Protein AF-A0A7W7VGN4-F1 (afdb_monomer_lite)

pLDDT: mean 82.12, std 17.29, range [37.19, 96.62]

Secondary structure (DSSP, 8-state):
-------PPP--S---HHHHHHHHHTGGGS-HHHHHHHHHHHHHHHHHHHHHHHHHHHHHHHHTSSSPPPHHHHHHHHTS-HHHHHHHHHHHHHH--

Radius of gyration: 17.31 Å; chains: 1; bounding box: 35×40×44 Å

Organism: NCBI:txid1768010

Foldseek 3Di:
DDDDDDPDDDPDPQLEPVVLVVLVVCLVVDDPVVNVVSVVVSVVNVVSHVLLVVLVVLLCCQPPDPDRDDLVVVCVVVVHDSVVSVVSPVVNVVVVD

Structure (mmCIF, N/CA/C/O backbone):
data_AF-A0A7W7VGN4-F1
#
_entry.id   AF-A0A7W7VGN4-F1
#
loop_
_atom_site.group_PDB
_atom_site.id
_atom_site.type_symbol
_atom_site.label_atom_id
_atom_site.label_alt_id
_atom_site.label_comp_id
_atom_site.label_asym_id
_atom_site.label_entity_id
_atom_site.label_seq_id
_atom_site.pdbx_PDB_ins_code
_atom_site.Cartn_x
_atom_site.Cartn_y
_atom_site.Cartn_z
_atom_site.occupancy
_atom_site.B_iso_or_equiv
_atom_site.auth_seq_id
_atom_site.auth_comp_id
_atom_site.auth_asym_id
_atom_site.auth_atom_id
_atom_site.pdbx_PDB_model_num
ATOM 1 N N . MET A 1 1 ? -11.271 29.745 -19.270 1.00 46.06 1 MET A N 1
ATOM 2 C CA . MET A 1 1 ? -11.369 28.281 -19.082 1.00 46.06 1 MET A CA 1
ATOM 3 C C . MET A 1 1 ? -10.461 27.912 -17.920 1.00 46.06 1 MET A C 1
ATOM 5 O O . MET A 1 1 ? -9.251 27.991 -18.066 1.00 46.06 1 MET A O 1
ATOM 9 N N . THR A 1 2 ? -11.021 27.636 -16.742 1.00 40.72 2 THR A N 1
ATOM 10 C CA . THR A 1 2 ? -10.242 27.456 -15.506 1.00 40.72 2 THR A CA 1
ATOM 11 C C . THR A 1 2 ? -9.929 25.975 -15.320 1.00 40.72 2 THR A C 1
ATOM 13 O O . THR A 1 2 ? -10.802 25.192 -14.957 1.00 40.72 2 THR A O 1
ATOM 16 N N . THR A 1 3 ? -8.697 25.566 -15.610 1.00 43.88 3 THR A N 1
ATOM 17 C CA . THR A 1 3 ? -8.200 24.220 -15.303 1.00 43.88 3 THR A CA 1
ATOM 18 C C . THR A 1 3 ? -8.045 24.074 -13.793 1.00 43.88 3 THR A C 1
ATOM 20 O O . THR A 1 3 ? -7.180 24.711 -13.193 1.00 43.88 3 THR A O 1
ATOM 23 N N . ALA A 1 4 ? -8.889 23.251 -13.170 1.00 42.41 4 ALA A N 1
ATOM 24 C CA . ALA A 1 4 ? -8.760 22.907 -11.760 1.00 42.41 4 ALA A CA 1
ATOM 25 C C . ALA A 1 4 ? -7.398 22.225 -11.502 1.00 42.41 4 ALA A C 1
ATOM 27 O O . ALA A 1 4 ? -7.019 21.320 -12.255 1.00 42.41 4 ALA A O 1
ATOM 28 N N . PRO A 1 5 ? -6.645 22.619 -10.460 1.00 43.94 5 PRO A N 1
ATOM 29 C CA . PRO A 1 5 ? -5.389 21.964 -10.129 1.00 43.94 5 PRO A CA 1
ATOM 30 C C . PRO A 1 5 ? -5.658 20.517 -9.701 1.00 43.94 5 PRO A C 1
ATOM 32 O O . PRO A 1 5 ? -6.477 20.254 -8.819 1.00 43.94 5 PRO A O 1
ATOM 35 N N . LYS A 1 6 ? -4.953 19.566 -10.332 1.00 46.94 6 LYS A N 1
ATOM 36 C CA . LYS A 1 6 ? -4.894 18.164 -9.896 1.00 46.94 6 LYS A CA 1
ATOM 37 C C . LYS A 1 6 ? -4.559 18.157 -8.404 1.00 46.94 6 LYS A C 1
ATOM 39 O O . LYS A 1 6 ? -3.476 18.606 -8.032 1.00 46.94 6 LYS A O 1
ATOM 44 N N . ARG A 1 7 ? -5.488 17.677 -7.568 1.00 39.59 7 ARG A N 1
ATOM 45 C CA . ARG A 1 7 ? -5.271 17.433 -6.135 1.00 39.59 7 ARG A CA 1
ATOM 46 C C . ARG A 1 7 ? -3.955 16.672 -5.978 1.00 39.59 7 ARG A C 1
ATOM 48 O O . ARG A 1 7 ? -3.890 15.487 -6.298 1.00 39.59 7 ARG A O 1
ATOM 55 N N . ARG A 1 8 ? -2.905 17.360 -5.529 1.00 48.81 8 ARG A N 1
ATOM 56 C CA . ARG A 1 8 ? -1.705 16.693 -5.033 1.00 48.81 8 ARG A CA 1
ATOM 57 C C . ARG A 1 8 ? -2.144 15.947 -3.780 1.00 48.81 8 ARG A C 1
ATOM 59 O O . ARG A 1 8 ? -2.742 16.549 -2.889 1.00 48.81 8 ARG A O 1
ATOM 66 N N . LEU A 1 9 ? -1.943 14.632 -3.775 1.00 41.84 9 LEU A N 1
ATOM 67 C CA . LEU A 1 9 ? -2.104 13.830 -2.568 1.00 41.84 9 LEU A CA 1
ATOM 68 C C . LEU A 1 9 ? -1.209 14.450 -1.483 1.00 41.84 9 LEU A C 1
ATOM 70 O O . LEU A 1 9 ? -0.089 14.852 -1.808 1.00 41.84 9 LEU A O 1
ATOM 74 N N . PRO A 1 10 ? -1.688 14.586 -0.237 1.00 37.19 10 PRO A N 1
ATOM 75 C CA . PRO A 1 10 ? -0.854 15.080 0.844 1.00 37.19 10 PRO A CA 1
ATOM 76 C C . PRO A 1 10 ? 0.350 14.148 1.005 1.00 37.19 10 PRO A C 1
ATOM 78 O O . PRO A 1 10 ? 0.198 12.970 1.321 1.00 37.19 10 PRO A O 1
ATOM 81 N N . THR A 1 11 ? 1.545 14.686 0.780 1.00 44.31 11 THR A N 1
ATOM 82 C CA . THR A 1 11 ? 2.818 14.095 1.195 1.00 44.31 11 THR A CA 1
ATOM 83 C C . THR A 1 11 ? 2.939 14.290 2.705 1.00 44.31 11 THR A C 1
ATOM 85 O O . THR A 1 11 ? 3.658 15.166 3.178 1.00 44.31 11 THR A O 1
ATOM 88 N N . SER A 1 12 ? 2.129 13.557 3.469 1.00 39.53 12 SER A N 1
ATOM 89 C CA . SER A 1 12 ? 2.405 13.364 4.892 1.00 39.53 12 SER A CA 1
ATOM 90 C C . SER A 1 12 ? 3.661 12.488 4.994 1.00 39.53 12 SER A C 1
ATOM 92 O O . SER A 1 12 ? 3.817 11.615 4.132 1.00 39.53 12 SER A O 1
ATOM 94 N N . PRO A 1 13 ? 4.564 12.730 5.965 1.00 45.50 13 PRO A N 1
ATOM 95 C CA . PRO A 1 13 ? 5.719 11.866 6.189 1.00 45.50 13 PRO A CA 1
ATOM 96 C C . PRO A 1 13 ? 5.202 10.436 6.286 1.00 45.50 13 PRO A C 1
ATOM 98 O O . PRO A 1 13 ? 4.194 10.194 6.945 1.00 45.50 13 PRO A O 1
ATOM 101 N N . THR A 1 14 ? 5.813 9.563 5.495 1.00 56.81 14 THR A N 1
ATOM 102 C CA . THR A 1 14 ? 5.419 8.188 5.205 1.00 56.81 14 THR A CA 1
ATOM 103 C C . THR A 1 14 ? 4.755 7.547 6.412 1.00 56.81 14 THR A C 1
ATOM 105 O O . THR A 1 14 ? 5.449 7.159 7.342 1.00 56.81 14 THR A O 1
ATOM 108 N N . ALA A 1 15 ? 3.423 7.446 6.409 1.00 59.72 15 ALA A N 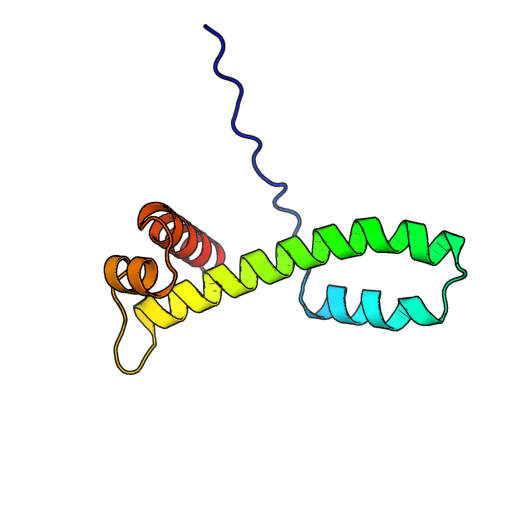1
ATOM 109 C CA . ALA A 1 15 ? 2.772 6.582 7.374 1.00 59.72 15 ALA A CA 1
ATOM 110 C C . ALA A 1 15 ? 3.335 5.184 7.117 1.00 59.72 15 ALA A C 1
ATOM 112 O O . ALA A 1 15 ? 3.214 4.668 5.999 1.00 59.72 15 ALA A O 1
ATOM 113 N N . THR A 1 16 ? 4.080 4.652 8.077 1.00 74.25 16 THR A N 1
ATOM 114 C CA . THR A 1 16 ? 4.896 3.460 7.854 1.00 74.25 16 THR A CA 1
ATOM 115 C C . THR A 1 16 ? 4.053 2.204 8.029 1.00 74.25 16 THR A C 1
ATOM 117 O O . THR A 1 16 ? 2.976 2.222 8.635 1.00 74.25 16 THR A O 1
ATOM 120 N N . LEU A 1 17 ? 4.538 1.083 7.493 1.00 84.00 17 LEU A N 1
ATOM 121 C CA . LEU A 1 17 ? 3.947 -0.220 7.788 1.00 84.00 17 LEU A CA 1
ATOM 122 C C . LEU A 1 17 ? 3.887 -0.457 9.307 1.00 84.00 17 LEU A C 1
ATOM 124 O O . LEU A 1 17 ? 2.879 -0.958 9.797 1.00 84.00 17 LEU A O 1
ATOM 128 N N . ASP A 1 18 ? 4.903 -0.011 10.047 1.00 84.31 18 ASP A N 1
ATOM 129 C CA . ASP A 1 18 ? 4.961 -0.125 11.506 1.00 84.31 18 ASP A CA 1
ATOM 130 C C . ASP A 1 18 ? 3.873 0.703 12.203 1.00 84.31 18 ASP A C 1
ATOM 132 O O . ASP A 1 18 ? 3.188 0.198 13.090 1.00 84.31 18 ASP A O 1
ATOM 136 N N . GLU A 1 19 ? 3.640 1.946 11.768 1.00 82.19 19 GLU A N 1
ATOM 137 C CA . GLU A 1 19 ? 2.550 2.781 12.291 1.00 82.19 19 GLU A CA 1
ATOM 138 C C . GLU A 1 19 ? 1.172 2.165 12.024 1.00 82.19 19 GLU A C 1
ATOM 140 O O . GLU A 1 19 ? 0.274 2.238 12.871 1.00 82.19 19 GLU A O 1
ATOM 145 N N . LEU A 1 20 ? 0.995 1.540 10.854 1.00 88.50 20 LEU A N 1
ATOM 146 C CA . LEU A 1 20 ? -0.227 0.814 10.525 1.00 88.50 20 LEU A CA 1
ATOM 147 C C . LEU A 1 20 ? -0.399 -0.415 11.426 1.00 88.50 20 LEU A C 1
ATOM 149 O O . LEU A 1 20 ? -1.490 -0.620 11.953 1.00 88.50 20 LEU A O 1
ATOM 153 N N . LEU A 1 21 ? 0.653 -1.214 11.616 1.00 90.62 21 LEU A N 1
ATOM 154 C CA . LEU A 1 21 ? 0.624 -2.404 12.471 1.00 90.62 21 LEU A CA 1
ATOM 155 C C . LEU A 1 21 ? 0.315 -2.046 13.926 1.00 90.62 21 LEU A C 1
ATOM 157 O O . LEU A 1 21 ? -0.545 -2.681 14.532 1.00 90.62 21 LEU A O 1
ATOM 161 N N . GLN A 1 22 ? 0.948 -0.997 14.452 1.00 87.69 22 GLN A N 1
ATOM 162 C CA . GLN A 1 22 ? 0.674 -0.490 15.794 1.00 87.69 22 GLN A CA 1
ATOM 163 C C . GLN A 1 22 ? -0.772 0.008 15.919 1.00 87.69 22 GLN A C 1
ATOM 165 O O . GLN A 1 22 ? -1.489 -0.353 16.843 1.00 87.69 22 GLN A O 1
ATOM 170 N N . SER A 1 23 ? -1.258 0.780 14.947 1.00 88.88 23 SER A N 1
ATOM 171 C CA . SER A 1 23 ? -2.639 1.280 14.991 1.00 88.88 23 SER A CA 1
ATOM 172 C C . SER A 1 23 ? -3.681 0.154 14.866 1.00 88.88 23 SER A C 1
ATOM 174 O O . SER A 1 23 ? -4.797 0.279 15.367 1.00 88.88 23 SER A O 1
ATOM 176 N N . LEU A 1 24 ? -3.350 -0.943 14.175 1.00 93.38 24 LEU A N 1
ATOM 177 C CA . LEU A 1 24 ? -4.203 -2.131 14.077 1.00 93.38 24 LEU A CA 1
ATOM 178 C C . LEU A 1 24 ? -4.193 -2.965 15.364 1.00 93.38 2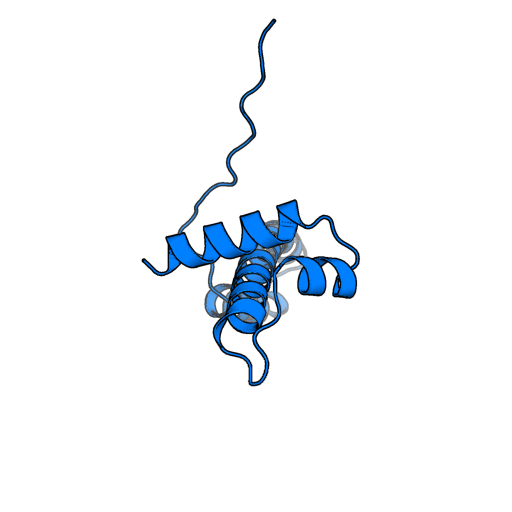4 LEU A C 1
ATOM 180 O O . LEU A 1 24 ? -5.224 -3.555 15.688 1.00 93.38 24 LEU A O 1
ATOM 184 N N . SER A 1 25 ? -3.069 -3.017 16.087 1.00 94.44 25 SER A N 1
ATOM 185 C CA . SER A 1 25 ? -2.956 -3.778 17.338 1.00 94.44 25 SER A CA 1
ATOM 186 C C . SER A 1 25 ? -3.759 -3.158 18.483 1.00 94.44 25 SER A C 1
ATOM 188 O O . SER A 1 25 ? -4.213 -3.893 19.351 1.00 94.44 25 SER A O 1
ATOM 190 N N . GLU A 1 26 ? -4.011 -1.848 18.439 1.00 92.69 26 GLU A N 1
ATOM 191 C CA . GLU A 1 26 ? -4.816 -1.111 19.426 1.00 92.69 26 GLU A CA 1
ATOM 192 C C . GLU A 1 26 ? -6.337 -1.244 19.204 1.00 92.69 26 GLU A C 1
ATOM 194 O O . GLU A 1 26 ? -7.127 -0.998 20.113 1.00 92.69 26 GLU A O 1
ATOM 199 N N . LEU A 1 27 ? -6.791 -1.653 18.010 1.00 93.44 27 LEU A N 1
ATOM 200 C CA . LEU A 1 27 ? -8.226 -1.743 17.685 1.00 93.44 27 LEU A CA 1
ATOM 201 C C . LEU A 1 27 ? -9.068 -2.636 18.614 1.00 93.44 27 LEU A C 1
ATOM 203 O O . LEU A 1 27 ? -10.228 -2.276 18.856 1.00 93.44 27 LEU A O 1
ATOM 207 N N . PRO A 1 28 ? -8.584 -3.807 19.075 1.00 94.50 28 PRO A N 1
ATOM 208 C CA . PRO A 1 28 ? -9.364 -4.684 19.941 1.00 94.50 28 PRO A CA 1
ATOM 209 C C . PRO A 1 28 ? -9.743 -4.040 21.278 1.00 94.50 28 PRO A C 1
ATOM 211 O O . PRO A 1 28 ? -10.834 -4.332 21.771 1.00 94.50 28 PRO A O 1
ATOM 214 N N . ASP A 1 29 ? -8.896 -3.146 21.799 1.00 95.19 29 ASP A N 1
ATOM 215 C CA . ASP A 1 29 ? -9.042 -2.520 23.120 1.00 95.19 29 ASP A CA 1
ATOM 216 C C . ASP A 1 29 ? -9.963 -1.288 23.112 1.00 95.19 29 ASP A C 1
ATOM 218 O O . ASP A 1 29 ? -10.404 -0.828 24.163 1.00 95.19 29 ASP A O 1
ATOM 222 N N . LEU A 1 30 ? -10.296 -0.769 21.926 1.00 95.19 30 LEU A N 1
ATOM 223 C CA . LEU A 1 30 ? -11.190 0.377 21.762 1.00 95.19 30 LEU A CA 1
ATOM 224 C C . LEU A 1 30 ? -12.662 -0.019 21.878 1.00 95.19 30 LEU A C 1
ATOM 226 O O . LEU A 1 30 ? -13.086 -1.067 21.365 1.00 95.19 30 LEU A O 1
ATOM 230 N N . ASP A 1 31 ? -13.477 0.879 22.434 1.00 96.62 31 ASP A N 1
ATOM 231 C CA . ASP A 1 31 ? -14.930 0.724 22.404 1.00 96.62 31 ASP A CA 1
ATOM 232 C C . ASP A 1 31 ? -15.481 0.796 20.956 1.00 96.62 31 ASP A C 1
ATOM 234 O O . ASP A 1 31 ? -14.791 1.245 20.032 1.00 96.62 31 ASP A O 1
ATOM 238 N N . PRO A 1 32 ? -16.726 0.351 20.695 1.00 96.12 32 PRO A N 1
ATOM 239 C CA . PRO A 1 32 ? -17.272 0.326 19.337 1.00 96.12 32 PRO A CA 1
ATOM 240 C C . PRO A 1 32 ? -17.303 1.687 18.618 1.00 96.12 32 PRO A C 1
ATOM 242 O O . PRO A 1 32 ? -17.127 1.740 17.397 1.00 96.12 32 PRO A O 1
ATOM 245 N N . VAL A 1 33 ? -17.526 2.789 19.341 1.00 96.19 33 VAL A N 1
ATOM 246 C CA . VAL A 1 33 ? -17.608 4.145 18.775 1.00 96.19 33 VAL A CA 1
ATOM 247 C C . VAL A 1 33 ? -16.211 4.669 18.448 1.00 96.19 33 VAL A C 1
ATOM 249 O O . VAL A 1 33 ? -15.995 5.223 17.366 1.00 96.19 33 VAL A O 1
ATOM 252 N N . GLU A 1 34 ? -15.252 4.476 19.345 1.00 95.50 34 GLU A N 1
ATOM 253 C CA . GLU A 1 34 ? -13.846 4.830 19.145 1.00 95.50 34 GLU A CA 1
ATOM 254 C C . GLU A 1 34 ? -13.227 4.037 17.996 1.00 95.50 34 GLU A C 1
ATOM 256 O O . GLU A 1 34 ? -12.596 4.614 17.106 1.00 95.50 34 GLU A O 1
ATOM 261 N N . ARG A 1 35 ? -13.511 2.735 17.935 1.00 94.88 35 ARG A N 1
ATOM 262 C CA . ARG A 1 35 ? -13.101 1.853 16.840 1.00 94.88 35 ARG A CA 1
ATOM 263 C C . ARG A 1 35 ? -13.621 2.349 15.493 1.00 94.88 35 ARG A C 1
ATOM 265 O O . ARG A 1 35 ? -12.853 2.470 14.540 1.00 94.88 35 ARG A O 1
ATOM 272 N N . ALA A 1 36 ? -14.903 2.716 15.412 1.00 93.56 36 ALA A N 1
ATOM 273 C CA . ALA A 1 36 ? -15.488 3.270 14.190 1.00 93.56 36 ALA A CA 1
ATOM 274 C C . ALA A 1 36 ? -14.815 4.588 13.757 1.00 93.56 36 ALA A C 1
ATOM 276 O O . ALA A 1 36 ? -14.602 4.810 12.561 1.00 93.56 36 ALA A O 1
ATOM 277 N N . ARG A 1 37 ? -14.431 5.450 14.710 1.00 93.69 37 ARG A N 1
ATOM 278 C CA . ARG A 1 37 ? -13.674 6.682 14.425 1.00 93.69 37 ARG A CA 1
ATOM 279 C C . ARG A 1 37 ? -12.259 6.375 13.923 1.00 93.69 37 ARG A C 1
ATOM 281 O O . ARG A 1 37 ? -11.821 6.992 12.949 1.00 93.69 37 ARG A O 1
ATOM 288 N N . ALA A 1 38 ? -11.575 5.409 14.536 1.00 92.88 38 ALA A N 1
ATOM 289 C CA . ALA A 1 38 ? -10.223 4.994 14.166 1.00 92.88 38 ALA A CA 1
ATOM 290 C C . ALA A 1 38 ? -10.154 4.396 12.748 1.00 92.88 38 ALA A C 1
ATOM 292 O O . ALA A 1 38 ? -9.228 4.711 11.992 1.00 92.88 38 ALA A O 1
ATOM 293 N N . CYS A 1 39 ? -11.169 3.624 12.333 1.00 91.56 39 CYS A N 1
ATOM 294 C CA . CYS A 1 39 ? -11.236 2.985 11.012 1.00 91.56 39 CYS A CA 1
ATOM 295 C C . CYS A 1 39 ? -11.001 3.956 9.847 1.00 91.56 39 CYS A C 1
ATOM 297 O O . CYS A 1 39 ? -10.301 3.618 8.894 1.00 91.56 39 CYS A O 1
ATOM 299 N N . LYS A 1 40 ? -11.544 5.180 9.905 1.00 88.75 40 LYS A N 1
ATOM 300 C CA . LYS A 1 40 ? -11.370 6.159 8.818 1.00 88.75 40 LYS A CA 1
ATOM 301 C C . LYS A 1 40 ? -9.900 6.541 8.628 1.00 88.75 40 LYS A C 1
ATOM 303 O O . LYS A 1 40 ? -9.436 6.609 7.493 1.00 88.75 40 LYS A O 1
ATOM 308 N N . LYS A 1 41 ? -9.177 6.789 9.725 1.00 87.00 41 LYS A N 1
ATOM 309 C CA . LYS A 1 41 ? -7.747 7.129 9.686 1.00 87.00 41 LYS A CA 1
ATOM 310 C C . LYS A 1 41 ? -6.932 5.936 9.190 1.00 87.00 41 LYS A C 1
ATOM 312 O O . LYS A 1 41 ? -6.110 6.103 8.295 1.00 87.00 41 LYS A O 1
ATOM 317 N N . LEU A 1 42 ? -7.217 4.744 9.714 1.00 91.00 42 LEU A N 1
ATOM 318 C CA . LEU A 1 42 ? -6.562 3.501 9.308 1.00 91.00 42 LEU A CA 1
ATOM 319 C C . LEU A 1 42 ? -6.704 3.226 7.813 1.00 91.00 42 LEU A C 1
ATOM 321 O O . LEU A 1 42 ? -5.711 2.935 7.166 1.00 91.00 42 LEU A O 1
ATOM 325 N N . ILE A 1 43 ? -7.896 3.399 7.237 1.00 91.62 43 ILE A N 1
ATOM 326 C CA . ILE A 1 43 ? -8.118 3.215 5.795 1.00 91.62 43 ILE A CA 1
ATOM 327 C C . ILE A 1 43 ? -7.213 4.135 4.966 1.00 91.62 43 ILE A C 1
ATOM 329 O O . ILE A 1 43 ? -6.644 3.700 3.965 1.00 91.62 43 ILE A O 1
ATOM 333 N N . GLU A 1 44 ? -7.076 5.403 5.355 1.00 89.12 44 GLU A N 1
ATOM 334 C CA . GLU A 1 44 ? -6.217 6.348 4.634 1.00 89.12 44 GLU A CA 1
ATOM 335 C C . GLU A 1 44 ? -4.732 5.998 4.783 1.00 89.12 44 GLU A C 1
ATOM 337 O O . GLU A 1 44 ? -4.001 6.011 3.791 1.00 89.12 44 GLU A O 1
ATOM 342 N N . VAL A 1 45 ? -4.305 5.590 5.981 1.00 87.75 45 VAL A N 1
ATOM 343 C CA . VAL A 1 45 ? -2.945 5.088 6.225 1.00 87.75 45 VAL A CA 1
ATOM 344 C C . VAL A 1 45 ? -2.670 3.836 5.389 1.00 87.75 45 VAL A C 1
ATOM 346 O O . VAL A 1 45 ? -1.679 3.785 4.666 1.00 87.75 45 VAL A O 1
ATOM 349 N N . THR A 1 46 ? -3.575 2.855 5.385 1.00 91.06 46 THR A N 1
ATOM 350 C CA . THR A 1 46 ? -3.441 1.633 4.581 1.00 91.06 46 THR A CA 1
ATOM 351 C C . THR A 1 46 ? -3.333 1.944 3.092 1.00 91.06 46 THR A C 1
ATOM 353 O O . THR A 1 46 ? -2.494 1.365 2.405 1.00 91.06 46 THR A O 1
ATOM 356 N N . LYS A 1 47 ? -4.133 2.879 2.565 1.00 90.19 47 LYS A N 1
ATOM 357 C CA . LYS A 1 47 ? -4.016 3.308 1.161 1.00 90.19 47 LYS A CA 1
ATOM 358 C C . LYS A 1 47 ? -2.639 3.896 0.860 1.00 90.19 47 LYS A C 1
ATOM 360 O O . LYS A 1 47 ? -2.099 3.627 -0.214 1.00 90.19 47 LYS A O 1
ATOM 365 N N . ALA A 1 48 ? -2.085 4.690 1.774 1.00 86.75 48 ALA A N 1
ATOM 366 C CA . ALA A 1 48 ? -0.756 5.269 1.619 1.00 86.75 48 ALA A CA 1
ATOM 367 C C . ALA A 1 48 ? 0.330 4.181 1.613 1.00 86.75 48 ALA A C 1
ATOM 369 O O . ALA A 1 48 ? 1.106 4.124 0.657 1.00 86.75 48 ALA A O 1
ATOM 370 N N . VAL A 1 49 ? 0.308 3.271 2.595 1.00 88.62 49 VAL A N 1
ATOM 371 C CA . VAL A 1 49 ? 1.243 2.136 2.704 1.00 88.62 49 VAL A CA 1
ATOM 372 C C . VAL A 1 49 ? 1.180 1.252 1.456 1.00 88.62 49 VAL A C 1
ATOM 374 O O . VAL A 1 49 ? 2.192 1.036 0.801 1.00 88.62 49 VAL A O 1
ATOM 377 N N . LEU A 1 50 ? -0.010 0.811 1.035 1.00 90.25 50 LEU A N 1
ATOM 378 C CA . LEU A 1 50 ? -0.154 -0.037 -0.156 1.00 90.25 50 LEU A CA 1
ATOM 379 C C . LEU A 1 50 ? 0.287 0.668 -1.445 1.00 90.25 50 LEU A C 1
ATOM 381 O O . LEU A 1 50 ? 0.805 0.029 -2.363 1.00 90.25 50 LEU A O 1
ATOM 385 N N . SER A 1 51 ? 0.068 1.982 -1.540 1.00 89.44 51 SER A N 1
ATOM 386 C CA . SER A 1 51 ? 0.547 2.778 -2.671 1.00 89.44 51 SER A CA 1
ATOM 387 C C . SER A 1 51 ? 2.073 2.816 -2.703 1.00 89.44 51 SER A C 1
ATOM 389 O O . SER A 1 51 ? 2.652 2.597 -3.764 1.00 89.44 51 SER A O 1
ATOM 391 N N . TYR A 1 52 ? 2.716 3.044 -1.556 1.00 88.56 52 TYR A N 1
ATOM 392 C CA . TYR A 1 52 ? 4.170 3.012 -1.408 1.00 88.56 52 TYR A CA 1
ATOM 393 C C . TYR A 1 52 ? 4.747 1.640 -1.785 1.00 88.56 52 TYR A C 1
ATOM 395 O O . TYR A 1 52 ? 5.535 1.551 -2.729 1.00 88.56 52 TYR A O 1
ATOM 403 N N . GLU A 1 53 ? 4.261 0.569 -1.150 1.00 89.31 53 GLU A N 1
ATOM 404 C CA . GLU A 1 53 ? 4.702 -0.810 -1.400 1.00 89.31 53 GLU A CA 1
ATOM 405 C C . GLU A 1 53 ? 4.591 -1.183 -2.877 1.00 89.31 53 GLU A C 1
ATOM 407 O O . GLU A 1 53 ? 5.530 -1.692 -3.492 1.00 89.31 53 GLU A O 1
ATOM 412 N N . ARG A 1 54 ? 3.460 -0.843 -3.506 1.00 90.38 54 ARG A N 1
ATOM 413 C CA . ARG A 1 54 ? 3.262 -1.086 -4.934 1.00 90.38 54 ARG A CA 1
ATOM 414 C C . ARG A 1 54 ? 4.318 -0.382 -5.783 1.00 90.38 54 ARG A C 1
ATOM 416 O O . ARG A 1 54 ? 4.823 -0.984 -6.727 1.00 90.38 54 ARG A O 1
ATOM 423 N N . ARG A 1 55 ? 4.624 0.891 -5.519 1.00 90.69 55 ARG A N 1
ATOM 424 C CA . ARG A 1 55 ? 5.615 1.638 -6.313 1.00 90.69 55 ARG A CA 1
ATOM 425 C C . ARG A 1 55 ? 7.012 1.043 -6.157 1.00 90.69 55 ARG A C 1
ATOM 427 O O . ARG A 1 55 ? 7.696 0.857 -7.162 1.00 90.69 55 ARG A O 1
ATOM 434 N N . HIS A 1 56 ? 7.394 0.695 -4.931 1.00 89.19 56 HIS A N 1
ATOM 435 C CA . HIS A 1 56 ? 8.686 0.080 -4.640 1.00 89.19 56 HIS A CA 1
ATOM 436 C C . HIS A 1 56 ? 8.831 -1.297 -5.290 1.00 89.19 56 HIS A C 1
ATOM 438 O O . HIS A 1 56 ? 9.832 -1.543 -5.961 1.00 89.19 56 HIS A O 1
ATOM 444 N N . ALA A 1 57 ? 7.810 -2.152 -5.208 1.00 89.12 57 ALA A N 1
ATOM 445 C CA . ALA A 1 57 ? 7.810 -3.448 -5.884 1.00 89.12 57 ALA A CA 1
ATOM 446 C C . ALA A 1 57 ? 7.942 -3.311 -7.415 1.00 89.12 57 ALA A C 1
ATOM 448 O O . ALA A 1 57 ? 8.669 -4.075 -8.050 1.00 89.12 57 ALA A O 1
ATOM 449 N N . LEU A 1 58 ? 7.287 -2.311 -8.024 1.00 91.31 58 LEU A N 1
ATOM 450 C CA . LEU A 1 58 ? 7.419 -2.036 -9.462 1.00 91.31 58 LEU A CA 1
ATOM 451 C C . LEU A 1 58 ? 8.816 -1.551 -9.847 1.00 91.31 58 LEU A C 1
ATOM 453 O O . LEU A 1 58 ? 9.324 -1.949 -10.894 1.00 91.31 58 LEU A O 1
ATOM 457 N N . LEU A 1 59 ? 9.434 -0.705 -9.019 1.00 90.44 59 LEU A N 1
ATOM 458 C CA . LEU A 1 59 ? 10.816 -0.282 -9.218 1.00 90.44 59 LEU A CA 1
ATOM 459 C C . LEU A 1 59 ? 11.762 -1.484 -9.120 1.00 90.44 59 LEU A C 1
ATOM 461 O O . LE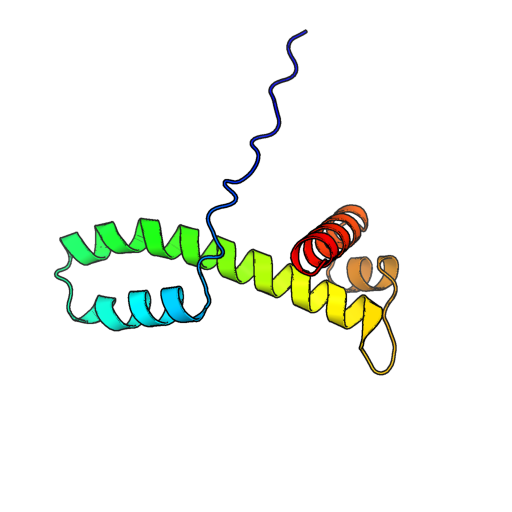U A 1 59 ? 12.540 -1.703 -10.042 1.00 90.44 59 LEU A O 1
ATOM 465 N N . GLN A 1 60 ? 11.636 -2.307 -8.076 1.00 90.06 60 GLN A N 1
ATOM 466 C CA . GLN A 1 60 ? 12.463 -3.501 -7.891 1.00 90.06 60 GLN A CA 1
ATOM 467 C C . GLN A 1 60 ? 12.334 -4.481 -9.063 1.00 90.06 60 GLN A C 1
ATOM 469 O O . GLN A 1 60 ? 13.336 -4.913 -9.630 1.00 90.06 60 GLN A O 1
ATOM 474 N N . ALA A 1 61 ? 11.107 -4.772 -9.505 1.00 88.81 61 ALA A N 1
ATOM 475 C CA . ALA A 1 61 ? 10.877 -5.621 -10.672 1.00 88.81 61 ALA A CA 1
ATOM 476 C C . ALA A 1 61 ? 11.479 -5.030 -11.963 1.00 88.81 61 ALA A C 1
ATOM 478 O O . ALA A 1 61 ? 11.834 -5.775 -12.877 1.00 88.81 61 ALA A O 1
ATOM 479 N N . ASN A 1 62 ? 11.611 -3.701 -12.043 1.00 89.69 62 ASN A N 1
ATOM 480 C CA . ASN A 1 62 ? 12.227 -3.016 -13.173 1.00 89.69 62 ASN A CA 1
ATOM 481 C C . ASN A 1 62 ? 13.763 -2.973 -13.124 1.00 89.69 62 ASN A C 1
ATOM 483 O O . ASN A 1 62 ? 14.368 -2.848 -14.186 1.00 89.69 62 ASN A O 1
ATOM 487 N N . THR A 1 63 ? 14.394 -3.048 -11.945 1.00 85.38 63 THR A N 1
ATOM 488 C CA . THR A 1 63 ? 15.835 -2.753 -11.800 1.00 85.38 63 THR A CA 1
ATOM 489 C C . THR A 1 63 ? 16.677 -3.827 -11.118 1.00 85.38 63 THR A C 1
ATOM 491 O O . THR A 1 63 ? 17.879 -3.856 -11.354 1.00 85.38 63 THR A O 1
ATOM 494 N N . THR A 1 64 ? 16.105 -4.675 -10.263 1.00 76.69 64 THR A N 1
ATOM 495 C CA . THR A 1 64 ? 16.871 -5.546 -9.345 1.00 76.69 64 THR A CA 1
ATOM 496 C C . THR A 1 64 ? 16.481 -7.027 -9.387 1.00 76.69 64 THR A C 1
ATOM 498 O O . THR A 1 64 ? 17.001 -7.815 -8.601 1.00 76.69 64 THR A O 1
ATOM 501 N N . GLY A 1 65 ? 15.600 -7.441 -10.302 1.00 64.38 65 GLY A N 1
ATOM 502 C CA . GLY A 1 65 ? 15.275 -8.858 -10.513 1.00 64.38 65 GLY A CA 1
ATOM 503 C C . GLY A 1 65 ? 16.346 -9.631 -11.307 1.00 64.38 65 GLY A C 1
ATOM 504 O O . GLY A 1 65 ? 17.149 -9.008 -12.000 1.00 64.38 65 GLY A O 1
ATOM 505 N N . PRO A 1 66 ? 16.333 -10.983 -11.271 1.00 67.25 66 PRO A N 1
ATOM 506 C CA . PRO A 1 66 ? 17.213 -11.827 -12.096 1.00 67.25 66 PRO A CA 1
ATOM 507 C C . PRO A 1 66 ? 17.007 -11.598 -13.602 1.00 67.25 66 PRO A C 1
ATOM 509 O O . PRO A 1 66 ? 17.942 -11.727 -14.384 1.00 67.25 66 PRO A O 1
ATOM 512 N N . GLU A 1 67 ? 15.800 -11.181 -13.988 1.00 75.00 67 GLU A N 1
ATOM 513 C CA . GLU A 1 67 ? 15.489 -10.607 -15.295 1.00 75.00 67 GLU A CA 1
ATOM 514 C C . GLU A 1 67 ? 14.755 -9.277 -15.073 1.00 75.00 67 GLU A C 1
ATOM 516 O O . GLU A 1 67 ? 13.550 -9.283 -14.798 1.00 75.00 67 GLU A O 1
ATOM 521 N N . PRO A 1 68 ? 15.449 -8.125 -15.135 1.00 81.88 68 PRO A N 1
ATOM 522 C CA . PRO A 1 68 ? 14.809 -6.822 -15.025 1.00 81.88 68 PRO A CA 1
ATOM 523 C C . PRO A 1 68 ? 13.715 -6.670 -16.084 1.00 81.88 68 PRO A C 1
ATOM 525 O O . PRO A 1 68 ? 13.962 -6.755 -17.289 1.00 81.88 68 PRO A O 1
ATOM 528 N N . ILE A 1 69 ? 12.482 -6.440 -15.638 1.00 88.12 69 ILE A N 1
ATOM 529 C CA . ILE A 1 69 ? 11.328 -6.373 -16.528 1.00 88.1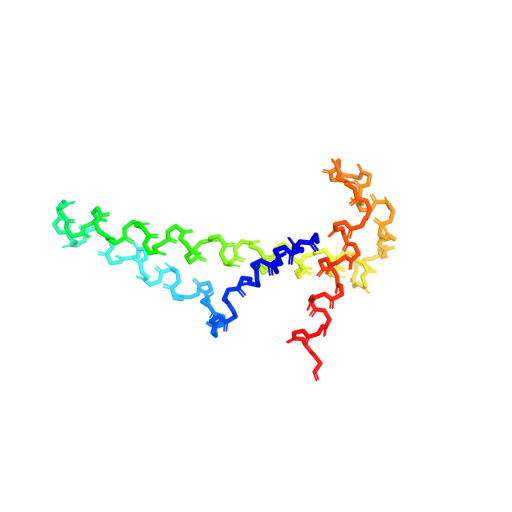2 69 ILE A CA 1
ATOM 530 C C . ILE A 1 69 ? 11.130 -4.923 -16.977 1.00 88.12 69 ILE A C 1
ATOM 532 O O . ILE A 1 69 ? 10.951 -4.007 -16.170 1.00 88.12 69 ILE A O 1
ATOM 536 N N . GLY A 1 70 ? 11.116 -4.689 -18.289 1.00 89.56 70 GLY A N 1
ATOM 537 C CA . GLY A 1 70 ? 10.809 -3.370 -18.843 1.00 89.56 70 GLY A CA 1
ATOM 538 C C . GLY A 1 70 ? 9.398 -2.888 -18.468 1.00 89.56 70 GLY A C 1
ATOM 539 O O . GLY A 1 70 ? 8.460 -3.678 -18.362 1.00 89.56 70 GLY A O 1
ATOM 540 N N . ALA A 1 71 ? 9.209 -1.570 -18.335 1.00 88.81 71 ALA A N 1
ATOM 541 C CA . ALA A 1 71 ? 7.929 -0.972 -17.927 1.00 88.81 71 ALA A CA 1
ATOM 542 C C . ALA A 1 71 ? 6.729 -1.383 -18.808 1.00 88.81 71 ALA A C 1
ATOM 544 O O . ALA A 1 71 ? 5.607 -1.482 -18.317 1.00 88.81 71 ALA A O 1
ATOM 545 N N . THR A 1 72 ? 6.956 -1.642 -20.102 1.00 92.12 72 THR A N 1
ATOM 546 C CA . THR A 1 72 ? 5.926 -2.148 -21.025 1.00 92.12 72 THR A CA 1
ATOM 547 C C . THR A 1 72 ? 5.446 -3.546 -20.633 1.00 92.12 72 THR A C 1
ATOM 549 O O . THR A 1 72 ? 4.244 -3.795 -20.599 1.00 92.12 72 THR A O 1
ATOM 552 N N . GLU A 1 73 ? 6.370 -4.449 -20.306 1.00 92.00 73 GLU A N 1
ATOM 553 C CA . GLU A 1 73 ? 6.040 -5.826 -19.938 1.00 92.00 73 GLU A CA 1
ATOM 554 C C . GLU A 1 73 ? 5.402 -5.888 -18.544 1.00 92.00 73 GLU A C 1
ATOM 556 O O . GLU A 1 73 ? 4.414 -6.594 -18.352 1.00 92.00 73 GLU A O 1
ATOM 561 N N . LEU A 1 74 ? 5.869 -5.066 -17.596 1.00 92.44 74 LEU A N 1
ATOM 562 C CA . LEU A 1 74 ? 5.195 -4.893 -16.303 1.00 92.44 74 LEU A CA 1
ATOM 563 C C . LEU A 1 74 ? 3.748 -4.416 -16.480 1.00 92.44 74 LEU A C 1
ATOM 565 O O . LEU A 1 74 ? 2.833 -4.974 -15.880 1.00 92.44 74 LEU A O 1
ATOM 569 N N . ALA A 1 75 ? 3.519 -3.419 -17.336 1.00 93.25 75 ALA A N 1
ATOM 570 C CA . ALA A 1 75 ? 2.178 -2.911 -17.611 1.00 93.25 75 ALA A CA 1
ATOM 571 C C . ALA A 1 75 ? 1.259 -3.992 -18.201 1.00 93.25 75 ALA A C 1
ATOM 573 O O . ALA A 1 75 ? 0.113 -4.125 -17.765 1.00 93.25 75 ALA A O 1
ATOM 574 N N . ARG A 1 76 ? 1.788 -4.806 -19.126 1.00 94.88 76 ARG A N 1
ATOM 575 C CA . ARG A 1 76 ? 1.077 -5.942 -19.726 1.00 94.88 76 ARG A CA 1
ATOM 576 C C . ARG A 1 76 ? 0.690 -6.985 -18.677 1.00 94.88 76 ARG A C 1
ATOM 578 O O . ARG A 1 76 ? -0.473 -7.370 -18.624 1.00 94.88 76 ARG A O 1
ATOM 585 N N . ARG A 1 77 ? 1.631 -7.405 -17.822 1.00 93.44 77 ARG A N 1
ATOM 586 C CA . ARG A 1 77 ? 1.381 -8.403 -16.763 1.00 93.44 77 ARG A CA 1
ATOM 587 C C . ARG A 1 77 ? 0.352 -7.930 -15.736 1.00 93.44 77 ARG A C 1
ATOM 589 O O . ARG A 1 77 ? -0.430 -8.732 -15.246 1.00 93.44 77 ARG A O 1
ATOM 596 N N . LEU A 1 78 ? 0.342 -6.635 -15.429 1.00 91.38 78 LEU A N 1
ATOM 597 C CA . LEU A 1 78 ? -0.573 -6.037 -14.454 1.00 91.38 78 LEU A CA 1
ATOM 598 C C . LEU A 1 78 ? -1.933 -5.640 -15.044 1.00 91.38 78 LEU A C 1
ATOM 600 O O . LEU A 1 78 ? -2.808 -5.216 -14.291 1.00 91.38 78 LEU A O 1
ATOM 604 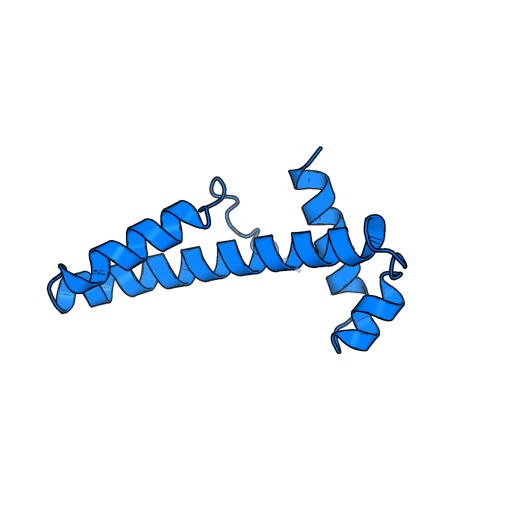N N . GLY A 1 79 ? -2.106 -5.697 -16.369 1.00 94.25 79 GLY A N 1
ATOM 605 C CA . GLY A 1 79 ? -3.326 -5.231 -17.032 1.00 94.25 79 GLY A CA 1
ATOM 606 C C . GLY A 1 79 ? -3.583 -3.730 -16.846 1.00 94.25 79 GLY A C 1
ATOM 607 O O . GLY A 1 79 ? -4.730 -3.306 -16.719 1.00 94.25 79 GLY A O 1
ATOM 608 N N . VAL A 1 80 ? -2.529 -2.907 -16.787 1.00 93.12 80 VAL A N 1
ATOM 609 C CA . VAL A 1 80 ? -2.644 -1.448 -16.608 1.00 93.12 80 VAL A CA 1
ATOM 610 C C . VAL A 1 80 ? -1.962 -0.681 -17.735 1.00 93.12 80 VAL A C 1
ATOM 612 O O . VAL A 1 80 ? -1.109 -1.201 -18.447 1.00 93.12 80 VAL A O 1
ATOM 615 N N . ALA A 1 81 ? -2.303 0.600 -17.878 1.00 94.31 81 ALA A N 1
ATOM 616 C CA . ALA A 1 81 ? -1.613 1.482 -18.812 1.00 94.31 81 ALA A CA 1
ATOM 617 C C . ALA A 1 81 ? -0.127 1.640 -18.440 1.00 94.31 81 ALA A C 1
ATOM 619 O O . ALA A 1 81 ? 0.205 1.866 -17.273 1.00 94.31 81 ALA A O 1
ATOM 620 N N . ARG A 1 82 ? 0.756 1.615 -19.448 1.00 94.75 82 ARG A N 1
ATOM 621 C CA . ARG A 1 82 ? 2.207 1.813 -19.279 1.00 94.75 82 ARG A CA 1
ATOM 622 C C . ARG A 1 82 ? 2.550 3.095 -18.521 1.00 94.75 82 ARG A C 1
ATOM 624 O O . ARG A 1 82 ? 3.435 3.058 -17.674 1.00 94.75 82 ARG A O 1
ATOM 631 N N . SER A 1 83 ? 1.833 4.191 -18.782 1.00 93.19 83 SER A N 1
ATOM 632 C CA . SER A 1 83 ? 2.040 5.476 -18.098 1.00 93.19 83 SER A CA 1
ATOM 633 C C . SER A 1 83 ? 1.928 5.360 -16.576 1.00 93.19 83 SER A C 1
ATOM 635 O O . SER A 1 83 ? 2.722 5.943 -15.851 1.00 93.19 83 SER A O 1
ATOM 637 N N . ARG A 1 84 ? 1.014 4.522 -16.067 1.00 92.00 84 ARG A N 1
ATOM 638 C CA . ARG A 1 84 ? 0.872 4.301 -14.619 1.00 92.00 84 ARG A CA 1
ATOM 639 C C . ARG A 1 84 ? 2.082 3.599 -14.013 1.00 92.00 84 ARG A C 1
ATOM 641 O O . ARG A 1 84 ? 2.432 3.880 -12.874 1.00 92.00 84 ARG A O 1
ATOM 648 N N . VAL A 1 85 ? 2.703 2.683 -14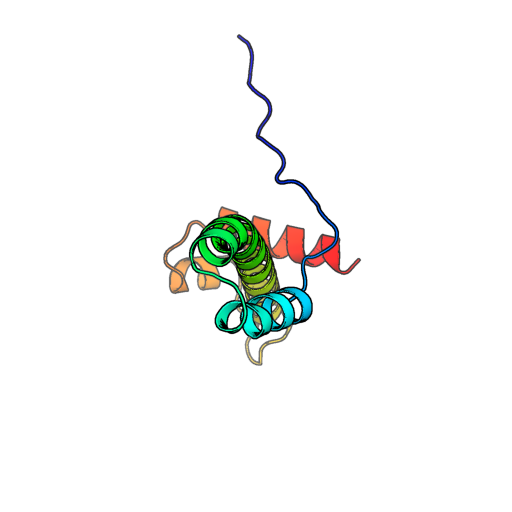.756 1.00 93.00 85 VAL A N 1
ATOM 649 C CA . VAL A 1 85 ? 3.920 1.988 -14.313 1.00 93.00 85 VAL A CA 1
ATOM 650 C C . VAL A 1 85 ? 5.109 2.942 -14.342 1.00 93.00 85 VAL A C 1
ATOM 652 O O . VAL A 1 85 ? 5.871 2.988 -13.383 1.00 93.00 85 VAL A O 1
ATOM 655 N N . THR A 1 86 ? 5.248 3.748 -15.398 1.00 93.81 86 THR A N 1
ATOM 656 C CA . THR A 1 86 ? 6.339 4.728 -15.491 1.00 93.81 86 THR A CA 1
ATOM 657 C C . THR A 1 86 ? 6.243 5.804 -14.415 1.00 93.81 86 THR A C 1
ATOM 659 O O . THR A 1 86 ? 7.254 6.100 -13.787 1.00 93.81 86 THR A O 1
ATOM 662 N N . ASP A 1 87 ? 5.046 6.333 -14.151 1.00 93.38 87 ASP A N 1
ATOM 663 C CA . ASP A 1 87 ? 4.828 7.347 -13.112 1.00 93.38 87 ASP A CA 1
ATOM 664 C C . ASP A 1 87 ? 5.132 6.780 -11.717 1.00 93.38 87 ASP A C 1
ATOM 666 O O . ASP A 1 87 ? 5.793 7.428 -10.908 1.00 93.38 87 ASP A O 1
ATOM 670 N N . ALA A 1 88 ? 4.704 5.540 -11.449 1.00 91.69 88 ALA A N 1
ATOM 671 C CA . ALA A 1 88 ? 4.981 4.841 -10.196 1.00 91.69 88 ALA A CA 1
ATOM 672 C C . ALA A 1 88 ? 6.487 4.634 -9.960 1.00 91.69 88 ALA A C 1
ATOM 674 O O . ALA A 1 88 ? 6.975 4.905 -8.865 1.00 91.69 88 ALA A O 1
ATOM 675 N N . ILE A 1 89 ? 7.216 4.191 -10.990 1.00 92.06 89 ILE A N 1
ATOM 676 C CA . ILE A 1 89 ? 8.671 3.984 -10.933 1.00 92.06 89 ILE A CA 1
ATOM 677 C C . ILE A 1 89 ? 9.404 5.319 -10.748 1.00 92.06 89 ILE A C 1
ATOM 679 O O . ILE A 1 89 ? 10.337 5.398 -9.953 1.00 92.06 89 ILE A O 1
ATOM 683 N N . ALA A 1 90 ? 8.996 6.371 -11.464 1.00 91.25 90 ALA A N 1
ATOM 684 C CA . ALA A 1 90 ? 9.603 7.695 -11.342 1.00 91.25 90 ALA A CA 1
ATOM 685 C C . ALA A 1 90 ? 9.420 8.275 -9.932 1.00 91.25 90 ALA A C 1
ATOM 687 O O . ALA A 1 90 ? 10.381 8.775 -9.351 1.00 91.25 90 ALA A O 1
ATOM 688 N N . LEU A 1 91 ? 8.216 8.143 -9.365 1.00 88.75 91 LEU A N 1
ATOM 689 C CA . LEU A 1 91 ? 7.928 8.580 -8.002 1.00 88.75 91 LEU A CA 1
ATOM 690 C C . LEU A 1 91 ? 8.760 7.799 -6.970 1.00 88.75 91 LEU A C 1
ATOM 692 O O . LEU A 1 91 ? 9.402 8.422 -6.130 1.00 88.75 91 LEU A O 1
ATOM 696 N N . ALA A 1 92 ? 8.852 6.469 -7.095 1.00 87.81 92 ALA A N 1
ATOM 697 C CA . ALA A 1 92 ? 9.712 5.657 -6.227 1.00 87.81 92 ALA A CA 1
ATOM 698 C C . ALA A 1 92 ? 11.186 6.092 -6.285 1.00 87.81 92 ALA A C 1
ATOM 700 O O . ALA A 1 92 ? 11.856 6.158 -5.262 1.00 87.81 92 ALA A O 1
ATOM 701 N N . ARG A 1 93 ? 11.714 6.430 -7.469 1.00 88.31 93 ARG A N 1
ATOM 702 C CA . ARG A 1 93 ? 13.096 6.927 -7.595 1.00 88.31 93 ARG A CA 1
ATOM 703 C C . ARG A 1 93 ? 13.298 8.262 -6.886 1.00 88.31 93 ARG A C 1
ATOM 705 O O . ARG A 1 93 ? 14.322 8.429 -6.241 1.00 88.31 93 ARG A O 1
ATOM 712 N N . SER A 1 94 ? 12.335 9.181 -6.979 1.00 86.75 94 SER A N 1
ATOM 713 C CA . SER A 1 94 ? 12.430 10.485 -6.305 1.00 86.75 94 SER A CA 1
ATOM 714 C C . SER A 1 94 ? 12.336 10.407 -4.780 1.00 86.75 94 SER A C 1
ATOM 716 O O . SER A 1 94 ? 12.785 11.323 -4.110 1.00 86.75 94 SER A O 1
ATOM 718 N N . GLU A 1 95 ? 11.760 9.333 -4.236 1.00 79.31 95 GLU A N 1
ATOM 719 C CA . GLU A 1 95 ? 11.651 9.101 -2.788 1.00 79.31 95 GLU A CA 1
ATOM 720 C C . GLU A 1 95 ? 12.930 8.470 -2.192 1.00 79.31 95 GLU A C 1
ATOM 722 O O . GLU A 1 95 ? 13.089 8.470 -0.976 1.00 79.31 95 GLU A O 1
ATOM 727 N N . ASN A 1 96 ? 13.843 7.953 -3.031 1.00 65.06 96 ASN A N 1
ATOM 728 C CA . ASN A 1 96 ? 15.109 7.310 -2.626 1.00 65.06 96 ASN A CA 1
ATOM 729 C C . ASN A 1 96 ? 16.376 8.076 -3.075 1.00 65.06 96 ASN A C 1
ATOM 731 O O . ASN A 1 96 ? 17.478 7.538 -2.950 1.00 65.06 96 ASN A O 1
ATOM 735 N N . ALA A 1 97 ? 16.221 9.270 -3.655 1.00 59.19 97 ALA A N 1
ATOM 736 C CA . ALA A 1 97 ? 17.309 10.139 -4.118 1.00 59.19 97 ALA A CA 1
ATOM 737 C C . ALA A 1 97 ? 17.601 11.236 -3.090 1.00 59.19 97 ALA A C 1
ATOM 739 O O . ALA A 1 97 ? 18.796 11.556 -2.915 1.00 59.19 97 ALA A O 1
#

Sequence (97 aa):
MTTAPKRRLPTSPTATLDELLQSLSELPDLDPVERARACKKLIEVTKAVLSYERRHALLQANTTGPEPIGATELARRLGVARSRVTDAIALARSENA